Protein AF-A0A5K1D4S4-F1 (afdb_monomer)

Sequence (77 aa):
QKFVKLIDRYDHGEISWEKFSSKVKEIHENRLGAPYARQPSSSPRFEESFYANPYPGCICDDKPQSKPGTGSAWISR

Foldseek 3Di:
DPLVVLVVCVVVVVDDPVRSVVVVCVVCVVVDPDDDPDDDDPDDPPDDCPDPPVPPDDPDDDPDDPDDDDDDDPDDD

Mean predicted aligned error: 16.59 Å

pLDDT: mean 76.23, std 17.53, range [42.62, 97.81]

Organism: NCBI:txid210225

Structure (mmCIF, N/CA/C/O backbone):
data_AF-A0A5K1D4S4-F1
#
_entry.id   AF-A0A5K1D4S4-F1
#
loop_
_atom_site.group_PDB
_atom_site.id
_atom_site.type_symbol
_atom_site.label_atom_id
_atom_site.label_alt_id
_atom_site.label_comp_id
_atom_site.label_asym_id
_atom_site.label_entity_id
_atom_site.label_seq_id
_atom_site.pdbx_PDB_ins_code
_atom_site.Cartn_x
_atom_site.Cartn_y
_atom_site.Cartn_z
_atom_site.occupancy
_atom_site.B_iso_or_equiv
_atom_site.auth_seq_id
_atom_site.auth_comp_id
_atom_site.auth_asym_id
_atom_site.auth_atom_id
_atom_site.pdbx_PDB_model_num
ATOM 1 N N . GLN A 1 1 ? -0.194 -7.579 13.519 1.00 62.16 1 GLN A N 1
ATOM 2 C CA . GLN A 1 1 ? -1.575 -7.666 12.980 1.00 62.16 1 GLN A CA 1
ATOM 3 C C . GLN A 1 1 ? -1.506 -8.022 11.497 1.00 62.16 1 GLN A C 1
ATOM 5 O O . GLN A 1 1 ? -0.600 -7.542 10.833 1.00 62.16 1 GLN A O 1
ATOM 10 N N . LYS A 1 2 ? -2.413 -8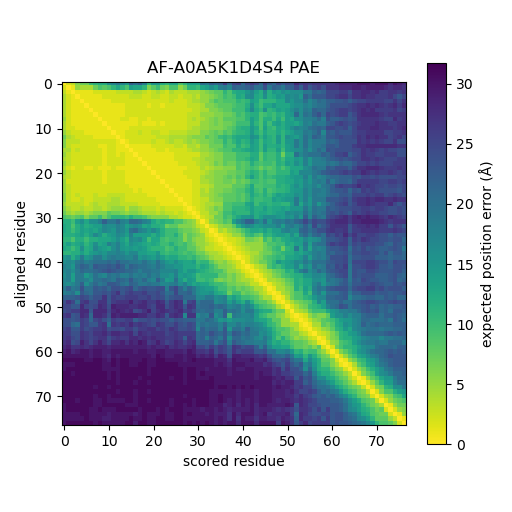.862 10.972 1.00 81.88 2 LYS A N 1
ATOM 11 C CA . LYS A 1 2 ? -2.529 -9.100 9.518 1.00 81.88 2 LYS A CA 1
ATOM 12 C C . LYS A 1 2 ? -3.332 -7.943 8.914 1.00 81.88 2 LYS A C 1
ATOM 14 O O . LYS A 1 2 ? -4.468 -7.759 9.335 1.00 81.88 2 LYS A O 1
ATOM 19 N N . PHE A 1 3 ? -2.760 -7.195 7.967 1.00 90.62 3 PHE A N 1
ATOM 20 C CA . PHE A 1 3 ? -3.402 -6.042 7.309 1.00 90.62 3 PHE A CA 1
ATOM 21 C C . PHE A 1 3 ? -4.811 -6.363 6.779 1.00 90.62 3 PHE A C 1
ATOM 23 O O . PHE A 1 3 ? -5.729 -5.587 6.999 1.00 90.62 3 PHE A O 1
ATOM 30 N N . VAL A 1 4 ? -5.005 -7.560 6.216 1.00 93.81 4 VAL A N 1
ATOM 31 C CA . VAL A 1 4 ? -6.313 -8.051 5.738 1.00 93.81 4 VAL A CA 1
ATOM 32 C C . VAL A 1 4 ? -7.397 -7.967 6.820 1.00 93.81 4 VAL A C 1
ATOM 34 O O . VAL A 1 4 ? -8.449 -7.396 6.586 1.00 93.81 4 VAL A O 1
ATOM 37 N N . LYS A 1 5 ? -7.103 -8.385 8.059 1.00 94.88 5 LYS A N 1
ATOM 38 C CA . LYS A 1 5 ? -8.075 -8.309 9.164 1.00 94.88 5 LYS A CA 1
ATOM 39 C C . LYS A 1 5 ? -8.453 -6.875 9.543 1.00 94.88 5 LYS A C 1
ATOM 41 O O . LYS A 1 5 ? -9.462 -6.668 10.203 1.00 94.88 5 LYS A O 1
ATOM 46 N N . LEU A 1 6 ? -7.603 -5.894 9.241 1.00 95.75 6 LEU A N 1
ATOM 47 C CA . LEU A 1 6 ? -7.902 -4.485 9.495 1.00 95.75 6 LEU A CA 1
ATOM 48 C C . LEU A 1 6 ? -8.874 -3.940 8.439 1.00 95.75 6 LEU A C 1
ATOM 50 O O . LEU A 1 6 ? -9.732 -3.139 8.793 1.00 95.75 6 LEU A O 1
ATOM 54 N N . ILE A 1 7 ? -8.753 -4.408 7.191 1.00 96.38 7 ILE A N 1
ATOM 55 C CA . ILE A 1 7 ? -9.698 -4.115 6.105 1.00 96.38 7 ILE A CA 1
ATOM 56 C C . ILE A 1 7 ? -11.060 -4.703 6.447 1.00 96.38 7 ILE A C 1
ATOM 58 O O . ILE A 1 7 ? -12.021 -3.950 6.523 1.00 96.38 7 ILE A O 1
ATOM 62 N N . ASP A 1 8 ? -11.112 -5.997 6.785 1.00 97.25 8 ASP A N 1
ATOM 63 C CA . ASP A 1 8 ? -12.374 -6.671 7.109 1.00 97.25 8 ASP A CA 1
ATOM 64 C C . ASP A 1 8 ? -13.160 -5.893 8.178 1.00 97.25 8 ASP A C 1
ATOM 66 O O . ASP A 1 8 ? -14.362 -5.694 8.071 1.00 97.25 8 ASP A O 1
ATOM 70 N N . ARG A 1 9 ? -12.483 -5.398 9.219 1.00 96.50 9 ARG A N 1
ATOM 71 C CA . ARG A 1 9 ? -13.128 -4.644 10.307 1.00 96.50 9 ARG A CA 1
ATOM 72 C C . ARG A 1 9 ? -13.593 -3.251 9.895 1.00 96.50 9 ARG A C 1
ATOM 74 O O . ARG A 1 9 ? -14.560 -2.750 10.462 1.00 96.50 9 ARG A O 1
ATOM 81 N N . TYR A 1 10 ? -12.891 -2.611 8.965 1.00 97.31 10 TYR A N 1
ATOM 82 C CA . TYR A 1 10 ? -13.326 -1.334 8.407 1.00 97.31 10 TYR A CA 1
ATOM 83 C C . TYR A 1 10 ? -14.558 -1.523 7.517 1.00 97.31 10 TYR A C 1
ATOM 85 O O . TYR A 1 10 ? -15.531 -0.794 7.686 1.00 97.31 10 TYR A O 1
ATOM 93 N N . ASP A 1 11 ? -14.564 -2.556 6.672 1.00 97.56 11 ASP A N 1
ATOM 94 C CA . ASP A 1 11 ? -15.685 -2.876 5.781 1.00 97.56 11 ASP A CA 1
ATOM 95 C C . ASP A 1 11 ? -16.949 -3.273 6.559 1.00 97.56 11 ASP A C 1
ATOM 97 O O . ASP A 1 11 ? -18.056 -2.877 6.197 1.00 97.56 11 ASP A O 1
ATOM 101 N N . HIS A 1 12 ? -16.797 -3.982 7.683 1.00 97.50 12 HIS A N 1
ATOM 102 C CA . HIS A 1 12 ? -17.903 -4.264 8.608 1.00 97.50 12 HIS A CA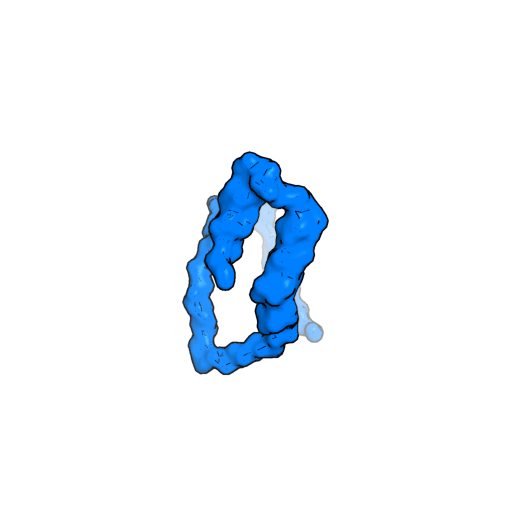 1
ATOM 103 C C . HIS A 1 12 ? -18.341 -3.044 9.446 1.00 97.50 12 HIS A C 1
ATOM 105 O O . HIS A 1 12 ? -19.272 -3.154 10.243 1.00 97.50 12 HIS A O 1
ATOM 111 N N . GLY A 1 13 ? -17.683 -1.887 9.308 1.00 96.94 13 GLY A N 1
ATOM 112 C CA . GLY A 1 13 ? -18.020 -0.662 10.039 1.00 96.94 13 GLY A CA 1
ATOM 113 C C . GLY A 1 13 ? -17.636 -0.673 11.525 1.00 96.94 13 GLY A C 1
ATOM 114 O O . GLY A 1 13 ? -18.092 0.180 12.283 1.00 96.94 13 GLY A O 1
ATOM 115 N N . GLU A 1 14 ? -16.790 -1.607 11.970 1.00 97.62 14 GLU A N 1
ATOM 116 C CA . GLU A 1 14 ? -16.374 -1.719 13.378 1.00 97.62 14 GLU A CA 1
ATOM 117 C C . GLU A 1 14 ? -15.387 -0.624 13.808 1.00 97.62 14 GLU A C 1
ATOM 119 O O . GLU A 1 14 ? -15.169 -0.396 15.003 1.00 97.62 14 GLU A O 1
ATOM 124 N N . ILE A 1 15 ? -14.710 0.004 12.846 1.00 97.12 15 ILE A N 1
ATOM 125 C CA . ILE A 1 15 ? -13.700 1.035 13.085 1.00 97.12 15 ILE A CA 1
ATOM 126 C C . ILE A 1 15 ? -13.918 2.226 12.158 1.00 97.12 15 ILE A C 1
ATOM 128 O O . ILE A 1 15 ? -14.293 2.069 11.001 1.00 97.12 15 ILE A O 1
ATOM 132 N N . SER A 1 16 ? -13.635 3.428 12.660 1.00 97.81 16 SER A N 1
ATOM 133 C CA . SER A 1 16 ? -13.694 4.640 11.846 1.00 97.81 16 SER A CA 1
ATOM 134 C C . SER A 1 16 ? -12.513 4.732 10.877 1.00 97.81 16 SER A C 1
ATOM 136 O O . SER A 1 16 ? -11.465 4.096 11.063 1.00 97.81 16 SER A O 1
ATOM 138 N N . TRP A 1 17 ? -12.664 5.588 9.869 1.00 97.44 17 TRP A N 1
ATOM 139 C CA . TRP A 1 17 ? -11.618 5.893 8.898 1.00 97.44 17 TRP A CA 1
ATOM 140 C C . TRP A 1 17 ? -10.320 6.394 9.552 1.00 97.44 17 TRP A C 1
ATOM 142 O O . TRP A 1 17 ? -9.218 5.993 9.169 1.00 97.44 17 TRP A O 1
ATOM 152 N N . GLU A 1 18 ? -10.419 7.226 10.587 1.00 97.75 18 GLU A N 1
ATOM 153 C CA . GLU A 1 18 ? -9.268 7.776 11.313 1.00 97.75 18 GLU A CA 1
ATOM 154 C C . GLU A 1 18 ? -8.477 6.657 11.997 1.00 97.75 18 GLU A C 1
ATOM 156 O O . GLU A 1 18 ? -7.244 6.619 11.949 1.00 97.75 18 GLU A O 1
ATOM 161 N N . LYS A 1 19 ? -9.188 5.696 12.599 1.00 96.56 19 LYS A N 1
ATOM 162 C CA . LYS A 1 19 ? -8.569 4.560 13.285 1.00 96.56 19 LYS A CA 1
ATOM 163 C C . LYS A 1 19 ? -7.955 3.569 12.303 1.00 96.56 19 LYS A C 1
ATOM 165 O O . LYS A 1 19 ? -6.854 3.076 12.555 1.00 96.56 19 LYS A O 1
ATOM 170 N N . PHE A 1 20 ? -8.638 3.309 11.189 1.00 96.62 20 PHE A N 1
ATOM 171 C CA . PHE A 1 20 ? -8.111 2.504 10.093 1.00 96.62 20 PHE A CA 1
ATOM 172 C C . PHE A 1 20 ? -6.825 3.125 9.534 1.00 96.62 20 PHE A C 1
ATOM 174 O O . PHE A 1 20 ? -5.766 2.504 9.598 1.00 96.62 20 PHE A O 1
ATOM 181 N N . SER A 1 21 ? -6.884 4.379 9.077 1.00 96.00 21 SER A N 1
ATOM 182 C CA . SER A 1 21 ? -5.754 5.065 8.437 1.00 96.00 21 SER A CA 1
ATOM 183 C C . SER A 1 21 ? -4.534 5.196 9.354 1.00 96.00 21 SER A C 1
ATOM 185 O O . SER A 1 21 ? -3.409 4.981 8.901 1.00 96.00 21 SER A O 1
ATOM 187 N N . SER A 1 22 ? -4.736 5.472 10.647 1.00 96.38 22 SER A N 1
ATOM 188 C CA . SER A 1 22 ? -3.656 5.490 11.642 1.00 96.38 22 SER A CA 1
ATOM 189 C C . SER A 1 22 ? -2.967 4.124 11.762 1.00 96.38 22 SER A C 1
ATOM 191 O O . SER A 1 22 ? -1.742 4.029 11.666 1.00 96.38 22 SER A O 1
ATOM 193 N N . LYS A 1 23 ? -3.747 3.037 11.848 1.00 95.19 23 LYS A N 1
ATOM 194 C CA . LYS A 1 23 ? -3.210 1.669 11.919 1.00 95.19 23 LYS A CA 1
ATOM 195 C C . LYS A 1 23 ? -2.504 1.239 10.635 1.00 95.19 23 LYS A C 1
ATOM 197 O O . LYS A 1 23 ? -1.488 0.554 10.708 1.00 95.19 23 LYS A O 1
ATOM 202 N N . VAL A 1 24 ? -2.998 1.648 9.466 1.00 93.69 24 VAL A N 1
ATOM 203 C CA . VAL A 1 24 ? -2.320 1.373 8.188 1.00 93.69 24 VAL A CA 1
ATOM 204 C C . VAL A 1 24 ? -0.947 2.041 8.140 1.00 93.69 24 VAL A C 1
ATOM 206 O O . VAL A 1 24 ? 0.014 1.386 7.731 1.00 93.69 24 VAL A O 1
ATOM 209 N N . LYS A 1 25 ? -0.844 3.301 8.582 1.00 92.38 25 LYS A N 1
ATOM 210 C CA . LYS A 1 25 ? 0.429 4.034 8.650 1.00 92.38 25 LYS A CA 1
ATOM 211 C C . LYS A 1 25 ? 1.421 3.360 9.598 1.00 92.38 25 LYS A C 1
ATOM 213 O O . LYS A 1 25 ? 2.552 3.132 9.196 1.00 92.38 25 LYS A O 1
ATOM 218 N N . GLU A 1 26 ? 0.976 2.961 10.790 1.00 92.88 26 GLU A N 1
ATOM 219 C CA . GLU A 1 26 ? 1.795 2.233 11.777 1.00 92.88 26 GLU A CA 1
ATOM 220 C C . GLU A 1 26 ? 2.336 0.907 11.209 1.00 92.88 26 GLU A C 1
ATOM 222 O O . GLU A 1 26 ? 3.519 0.603 11.325 1.00 92.88 26 GLU A O 1
ATOM 227 N N . ILE A 1 27 ? 1.496 0.128 10.516 1.00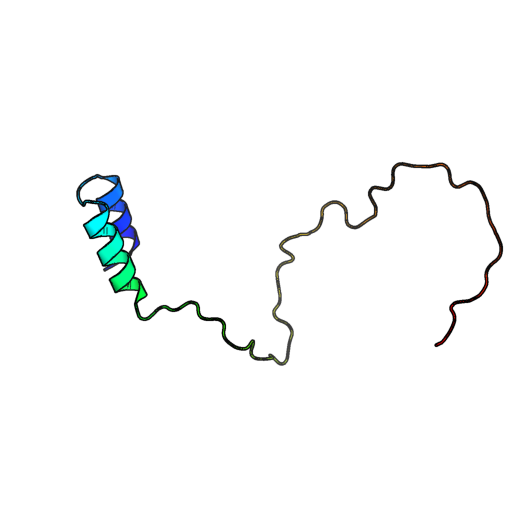 91.44 27 ILE A N 1
ATOM 228 C CA . ILE A 1 27 ? 1.911 -1.152 9.911 1.00 91.44 27 ILE A CA 1
ATOM 229 C C . ILE A 1 27 ? 2.977 -0.955 8.817 1.00 91.44 27 ILE A C 1
ATOM 231 O O . ILE A 1 27 ? 3.818 -1.833 8.617 1.00 91.44 27 ILE A O 1
ATOM 235 N N . HIS A 1 28 ? 2.939 0.169 8.097 1.00 89.06 28 HIS A N 1
ATOM 236 C CA . HIS A 1 28 ? 3.818 0.444 6.955 1.00 89.06 28 HIS A CA 1
ATOM 237 C C . HIS A 1 28 ? 4.961 1.413 7.264 1.00 89.06 28 HIS A C 1
ATOM 239 O O . HIS A 1 28 ? 5.720 1.735 6.353 1.00 89.06 28 HIS A O 1
ATOM 245 N N . GLU A 1 29 ? 5.125 1.838 8.517 1.00 89.56 29 GLU A N 1
ATOM 246 C CA . GLU A 1 29 ? 6.104 2.855 8.920 1.00 89.56 29 GLU A CA 1
ATOM 247 C C . GLU A 1 29 ? 7.526 2.527 8.433 1.00 89.56 29 GLU A C 1
ATOM 249 O O . GLU A 1 29 ? 8.219 3.381 7.890 1.00 89.56 29 GLU A O 1
ATOM 254 N N . ASN A 1 30 ? 7.918 1.252 8.521 1.00 84.62 30 ASN A N 1
ATOM 255 C CA . ASN A 1 30 ? 9.243 0.770 8.118 1.00 84.62 30 ASN A CA 1
ATOM 256 C C . ASN A 1 30 ? 9.263 0.090 6.740 1.00 84.62 30 ASN A C 1
ATOM 258 O O . ASN A 1 30 ? 10.273 -0.487 6.339 1.00 84.62 30 ASN A O 1
ATOM 262 N N . ARG A 1 31 ? 8.145 0.121 6.006 1.00 81.00 31 ARG A N 1
ATOM 263 C CA . ARG A 1 31 ? 7.998 -0.525 4.694 1.00 81.00 31 ARG A CA 1
ATOM 264 C C . ARG A 1 31 ? 7.944 0.531 3.597 1.00 81.00 31 ARG A C 1
ATOM 266 O O . ARG A 1 31 ? 7.000 0.599 2.813 1.00 81.00 31 ARG A O 1
ATOM 273 N N . LEU A 1 32 ? 8.971 1.371 3.562 1.00 68.00 32 LEU A N 1
ATOM 274 C CA . LEU A 1 32 ? 9.122 2.385 2.532 1.00 68.00 32 LEU A CA 1
ATOM 275 C C . LEU A 1 32 ? 9.487 1.689 1.218 1.00 68.00 32 LEU A C 1
ATOM 27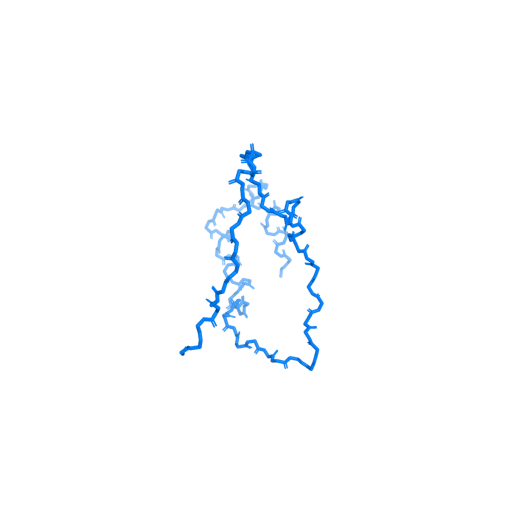7 O O . LEU A 1 32 ? 10.585 1.157 1.068 1.00 68.00 32 LEU A O 1
ATOM 281 N N . GLY A 1 33 ? 8.565 1.707 0.252 1.00 74.94 33 GLY A N 1
ATOM 282 C CA . GLY A 1 33 ? 8.836 1.385 -1.153 1.00 74.94 33 GLY A CA 1
ATOM 283 C C . GLY A 1 33 ? 9.682 2.477 -1.807 1.00 74.94 33 GLY A C 1
ATOM 284 O O . GLY A 1 33 ? 9.286 3.046 -2.821 1.00 74.94 33 GLY A O 1
ATOM 285 N N . ALA A 1 34 ? 10.795 2.839 -1.169 1.00 74.56 34 ALA A N 1
ATOM 286 C CA . ALA A 1 34 ? 11.658 3.903 -1.629 1.00 74.56 34 ALA A CA 1
ATOM 287 C C . ALA A 1 34 ? 12.315 3.495 -2.954 1.00 74.56 34 ALA A C 1
ATOM 289 O O . ALA A 1 34 ? 12.650 2.317 -3.140 1.00 74.56 34 ALA A O 1
ATOM 290 N N . PRO A 1 35 ? 12.538 4.454 -3.867 1.00 77.75 35 PRO A N 1
ATOM 291 C CA . PRO A 1 35 ? 13.401 4.225 -5.008 1.00 77.75 35 PRO A CA 1
ATOM 292 C C . PRO A 1 35 ? 14.755 3.732 -4.501 1.00 77.75 35 PRO A C 1
ATOM 294 O O . PRO A 1 35 ? 15.436 4.419 -3.743 1.00 77.75 35 PRO A O 1
ATOM 297 N N . TYR A 1 36 ? 15.139 2.531 -4.907 1.00 77.94 36 TYR A N 1
ATOM 298 C CA . TYR A 1 36 ? 16.478 2.014 -4.687 1.00 77.94 36 TYR A CA 1
ATOM 299 C C . TYR A 1 36 ? 17.166 1.873 -6.038 1.00 77.94 36 TYR A C 1
ATOM 301 O O . TYR A 1 36 ? 16.523 1.611 -7.061 1.00 77.94 36 TYR A O 1
ATOM 309 N N . ALA A 1 37 ? 18.483 2.070 -6.053 1.00 83.69 37 ALA A N 1
ATOM 310 C CA . ALA A 1 37 ? 19.262 1.855 -7.259 1.00 83.69 37 ALA A CA 1
ATOM 311 C C . ALA A 1 37 ? 19.089 0.400 -7.708 1.00 83.69 37 ALA A C 1
ATOM 313 O O . ALA A 1 37 ? 19.312 -0.533 -6.929 1.00 83.69 37 ALA A O 1
ATOM 314 N N . ARG A 1 38 ? 18.684 0.206 -8.967 1.00 82.69 38 ARG A N 1
ATOM 315 C CA . ARG A 1 38 ? 18.598 -1.131 -9.557 1.00 82.69 38 ARG A CA 1
ATOM 316 C C . ARG A 1 38 ? 19.982 -1.773 -9.473 1.00 82.69 38 ARG A C 1
ATOM 318 O O . ARG A 1 38 ? 20.943 -1.223 -9.999 1.00 82.69 38 ARG A O 1
ATOM 325 N N . GLN A 1 39 ? 20.078 -2.918 -8.805 1.00 80.56 39 GLN A N 1
ATOM 326 C CA . GLN A 1 39 ? 21.309 -3.698 -8.790 1.00 80.56 39 GLN A CA 1
ATOM 327 C C . GLN A 1 39 ? 21.424 -4.425 -10.136 1.00 80.56 39 GLN A C 1
ATOM 329 O O . GLN A 1 39 ? 20.497 -5.163 -10.486 1.00 80.56 39 GLN A O 1
ATOM 334 N N . PRO A 1 40 ? 22.499 -4.209 -10.910 1.00 80.25 40 PRO A N 1
ATOM 335 C CA . PRO A 1 40 ? 22.730 -4.985 -12.117 1.00 80.25 40 PRO A CA 1
ATOM 336 C C . PRO A 1 40 ? 22.937 -6.455 -11.735 1.00 80.25 40 PRO A C 1
ATOM 338 O O . PRO A 1 40 ? 23.772 -6.777 -10.893 1.00 80.25 40 PRO A O 1
ATOM 341 N N . SER A 1 41 ? 22.159 -7.350 -12.337 1.00 79.81 41 SER A N 1
ATOM 342 C CA . SER A 1 41 ? 22.394 -8.794 -12.285 1.00 79.81 41 SER A CA 1
ATOM 343 C C . SER A 1 41 ? 23.182 -9.242 -13.516 1.00 79.81 41 SER A C 1
ATOM 345 O O . SER A 1 41 ? 23.156 -8.580 -14.552 1.00 79.81 41 SER A O 1
ATOM 347 N N . SER A 1 42 ? 23.888 -10.371 -13.411 1.00 82.62 42 SER A N 1
ATOM 348 C CA . SER A 1 42 ? 24.651 -10.948 -14.529 1.00 82.62 42 SER A CA 1
ATOM 349 C C . SER A 1 42 ? 23.768 -11.306 -15.727 1.00 82.62 42 SER A C 1
ATOM 351 O O . SER A 1 42 ? 24.209 -11.215 -16.868 1.00 82.62 42 SER A O 1
ATOM 353 N N . SER A 1 43 ? 22.516 -11.683 -15.471 1.00 79.88 43 SER A N 1
ATOM 354 C CA . SER A 1 43 ? 21.479 -11.883 -16.475 1.00 79.88 43 SER A CA 1
ATOM 355 C C . SER A 1 43 ? 20.389 -10.817 -16.342 1.00 79.88 43 SER A C 1
ATOM 357 O O . SER A 1 43 ? 20.062 -10.413 -15.221 1.00 79.88 43 SER A O 1
ATOM 359 N N . PRO A 1 44 ? 19.777 -10.366 -17.451 1.00 79.31 44 PRO A N 1
ATOM 360 C CA . PRO A 1 44 ? 18.530 -9.614 -17.386 1.00 79.31 44 PRO A CA 1
ATOM 361 C C . PRO A 1 44 ? 17.491 -10.400 -16.579 1.00 79.31 44 PRO A C 1
ATOM 363 O O . PRO A 1 44 ? 17.430 -11.629 -16.669 1.00 79.31 44 PRO A O 1
ATOM 366 N N . ARG A 1 45 ? 16.658 -9.710 -15.792 1.00 72.31 45 ARG A N 1
ATOM 367 C CA . ARG A 1 45 ? 15.479 -10.369 -15.219 1.00 72.31 45 ARG A CA 1
ATOM 368 C C . ARG A 1 45 ? 14.618 -10.885 -16.367 1.00 72.31 45 ARG A C 1
ATOM 370 O O . ARG A 1 45 ? 14.394 -10.167 -17.336 1.00 72.31 45 ARG A O 1
ATOM 377 N N . PHE A 1 46 ? 14.138 -12.116 -16.237 1.00 74.25 46 PHE A N 1
ATOM 378 C CA . PHE A 1 46 ? 13.113 -12.629 -17.129 1.00 74.25 46 PHE A CA 1
ATOM 379 C C . PHE A 1 46 ? 11.812 -11.895 -16.795 1.00 74.25 46 PHE A C 1
ATOM 381 O O . PHE A 1 46 ? 11.175 -12.175 -15.782 1.00 74.25 46 PHE A O 1
ATOM 388 N N . GLU A 1 47 ? 11.496 -10.868 -17.576 1.00 70.19 47 GLU A N 1
ATOM 389 C CA . GLU A 1 47 ? 10.233 -10.150 -17.485 1.00 70.19 47 GLU A CA 1
ATOM 390 C C . GLU A 1 47 ? 9.244 -10.852 -18.414 1.00 70.19 47 GLU A C 1
ATOM 392 O O . GLU A 1 47 ? 9.474 -10.961 -19.621 1.00 70.19 47 GLU A O 1
ATOM 397 N N . GLU A 1 48 ? 8.156 -11.373 -17.849 1.00 70.19 48 GLU A N 1
ATOM 398 C CA . GLU A 1 48 ? 7.015 -11.783 -18.660 1.00 70.19 48 GLU A CA 1
ATOM 399 C C . GLU A 1 48 ? 6.547 -10.539 -19.415 1.00 70.19 48 GLU A C 1
ATOM 401 O O . GLU A 1 48 ? 6.292 -9.501 -18.803 1.00 70.19 48 GLU A O 1
ATOM 406 N N . SER A 1 49 ? 6.506 -10.599 -20.748 1.00 68.25 49 SER A N 1
ATOM 407 C CA . SER A 1 49 ? 6.107 -9.450 -21.562 1.00 68.25 49 SER A CA 1
AT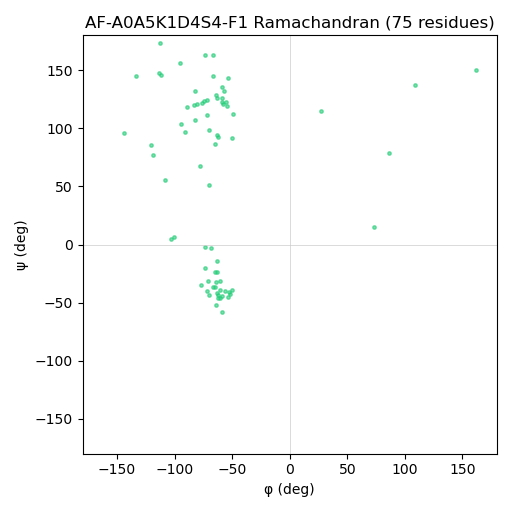OM 408 C C . SER A 1 49 ? 4.656 -9.087 -21.249 1.00 68.25 49 SER A C 1
ATOM 410 O O . SER A 1 49 ? 3.727 -9.652 -21.817 1.00 68.25 49 SER A O 1
ATOM 412 N N . PHE A 1 50 ? 4.469 -8.141 -20.325 1.00 63.88 50 PHE A N 1
ATOM 413 C CA . PHE A 1 50 ? 3.158 -7.713 -19.827 1.00 63.88 50 PHE A CA 1
ATOM 414 C C . PHE A 1 50 ? 2.300 -7.084 -20.934 1.00 63.88 50 PHE A C 1
ATOM 416 O O . PHE A 1 50 ? 1.075 -7.117 -20.888 1.00 63.88 50 PHE A O 1
ATOM 423 N N . TYR A 1 51 ? 2.958 -6.567 -21.972 1.00 66.44 51 TYR A N 1
ATOM 424 C CA . TYR A 1 51 ? 2.338 -6.138 -23.212 1.00 66.44 51 TYR A CA 1
ATOM 425 C C . TYR A 1 51 ? 2.934 -6.943 -24.362 1.00 66.44 51 TYR A C 1
ATOM 427 O O . TYR A 1 51 ? 3.843 -6.484 -25.054 1.00 66.44 51 TYR A O 1
ATOM 435 N N . ALA A 1 52 ? 2.388 -8.130 -24.623 1.00 69.31 52 ALA A N 1
ATOM 436 C CA . ALA A 1 52 ? 2.325 -8.581 -26.005 1.00 69.31 52 ALA A CA 1
ATOM 437 C C . ALA A 1 52 ? 1.396 -7.590 -26.709 1.00 69.31 52 ALA A C 1
ATOM 439 O O . ALA A 1 52 ? 0.182 -7.776 -26.701 1.00 69.31 52 ALA A O 1
ATOM 440 N N . ASN A 1 53 ? 1.952 -6.469 -27.187 1.00 64.94 53 ASN A N 1
ATOM 441 C CA . ASN A 1 53 ? 1.203 -5.498 -27.970 1.00 64.94 53 ASN A CA 1
ATOM 442 C C . ASN A 1 53 ? 0.471 -6.300 -29.057 1.00 64.94 53 ASN A C 1
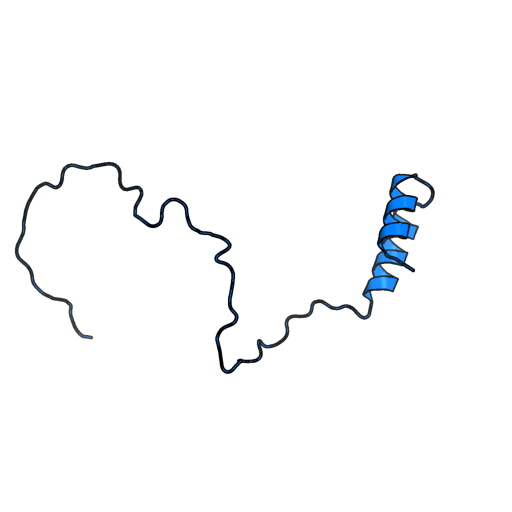ATOM 444 O O . ASN A 1 53 ? 1.153 -6.887 -29.900 1.00 64.94 53 ASN A O 1
ATOM 448 N N . PRO A 1 54 ? -0.873 -6.383 -29.024 1.00 71.69 54 PRO A N 1
ATOM 449 C CA . PRO A 1 54 ? -1.619 -7.242 -29.940 1.00 71.69 54 PRO A CA 1
ATOM 450 C C . PRO A 1 54 ? -1.444 -6.804 -31.398 1.00 71.69 54 PRO A C 1
ATOM 452 O O . PRO A 1 54 ? -1.715 -7.578 -32.313 1.00 71.69 54 PRO A O 1
ATOM 455 N N . TYR A 1 55 ? -0.922 -5.594 -31.610 1.00 72.25 55 TYR A N 1
ATOM 456 C CA . TYR A 1 55 ? -0.526 -5.061 -32.901 1.00 72.25 55 TYR A CA 1
ATOM 457 C C . TYR A 1 55 ? 0.975 -4.745 -32.889 1.00 72.25 55 TYR A C 1
ATOM 459 O O . TYR A 1 55 ? 1.360 -3.581 -32.781 1.00 72.25 55 TYR A O 1
ATOM 467 N N . PRO A 1 56 ? 1.861 -5.752 -33.006 1.00 66.31 56 PRO A N 1
ATOM 468 C CA . PRO A 1 56 ? 3.306 -5.519 -33.041 1.00 66.31 56 PRO A CA 1
ATOM 469 C C . PRO A 1 56 ? 3.775 -4.792 -34.322 1.00 66.31 56 PRO A C 1
ATOM 471 O O . PRO A 1 56 ? 4.960 -4.492 -34.449 1.00 66.31 56 PRO A O 1
ATOM 474 N N . GLY A 1 57 ? 2.867 -4.503 -35.266 1.00 68.38 57 GLY A N 1
ATOM 475 C CA . GLY A 1 57 ? 3.111 -3.740 -36.495 1.00 68.38 57 GLY A CA 1
ATOM 476 C C . GLY A 1 57 ? 2.399 -2.378 -36.525 1.00 68.38 57 GLY A C 1
ATOM 477 O O . GLY A 1 57 ? 1.593 -2.063 -35.653 1.00 68.38 57 GLY A O 1
ATOM 478 N N . CYS A 1 58 ? 2.684 -1.559 -37.546 1.00 70.69 58 CYS A N 1
ATOM 479 C CA . CYS A 1 58 ? 1.950 -0.308 -37.773 1.00 70.69 58 CYS A CA 1
ATOM 480 C C . CYS A 1 58 ? 0.480 -0.606 -38.099 1.00 70.69 58 CYS A C 1
ATOM 482 O O . CYS A 1 58 ? 0.208 -1.352 -39.038 1.00 70.69 58 CYS A O 1
ATOM 484 N N . ILE A 1 59 ? -0.458 0.043 -37.403 1.00 69.50 59 ILE A N 1
ATOM 485 C CA . ILE A 1 59 ? -1.861 0.154 -37.832 1.00 69.50 59 ILE A CA 1
ATOM 486 C C . ILE A 1 59 ? -1.912 1.227 -38.927 1.00 69.50 59 ILE A C 1
ATOM 488 O O . ILE A 1 59 ? -2.355 2.354 -38.726 1.00 69.50 59 ILE A O 1
ATOM 492 N N . CYS A 1 60 ? -1.302 0.916 -40.062 1.00 71.12 60 CYS A N 1
ATOM 493 C CA . CYS A 1 60 ? -1.312 1.761 -41.236 1.00 71.12 60 CYS A CA 1
ATOM 494 C C . CYS A 1 60 ? -2.469 1.253 -42.10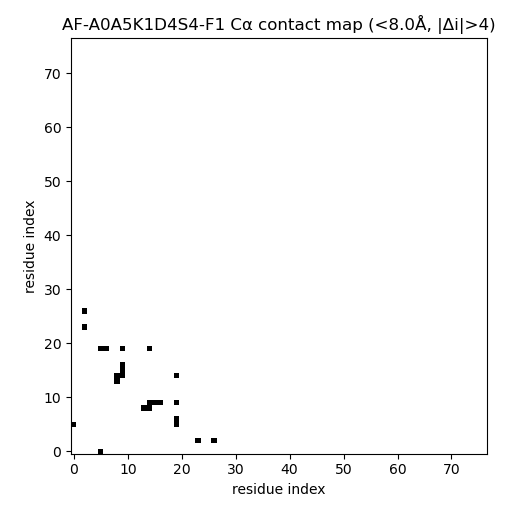6 1.00 71.12 60 CYS A C 1
ATOM 496 O O . CYS A 1 60 ? -2.328 0.199 -42.719 1.00 71.12 60 CYS A O 1
ATOM 498 N N . ASP A 1 61 ? -3.605 1.959 -42.137 1.00 68.69 61 ASP A N 1
ATOM 499 C CA . ASP A 1 61 ? -4.668 1.661 -43.107 1.00 68.69 61 ASP A CA 1
ATOM 500 C C . ASP A 1 61 ? -4.075 1.745 -44.515 1.00 68.69 61 ASP A C 1
ATOM 502 O O . ASP A 1 61 ? -3.363 2.708 -44.824 1.00 68.69 61 ASP A O 1
ATOM 506 N N . ASP A 1 62 ? -4.348 0.734 -45.342 1.00 61.50 62 ASP A N 1
ATOM 507 C CA . ASP A 1 62 ? -3.842 0.590 -46.705 1.00 61.50 62 ASP A CA 1
ATOM 508 C C . ASP A 1 62 ? -4.058 1.871 -47.524 1.00 61.50 62 ASP A C 1
ATOM 510 O O . ASP A 1 62 ? -5.072 2.066 -48.198 1.00 61.50 62 ASP A O 1
ATOM 514 N N . LYS A 1 63 ? -3.068 2.765 -47.517 1.00 61.59 63 LYS A N 1
ATOM 515 C CA . LYS A 1 63 ? -2.913 3.746 -48.582 1.00 61.59 63 LYS A CA 1
ATOM 516 C C . LYS A 1 63 ? -2.166 3.026 -49.697 1.00 61.59 63 LYS A C 1
ATOM 518 O O . LYS A 1 63 ? -1.057 2.547 -49.448 1.00 61.59 63 LYS A O 1
ATOM 523 N N . PRO A 1 64 ? -2.744 2.909 -50.905 1.00 48.53 64 PRO A N 1
ATOM 524 C CA . PRO A 1 64 ? -2.125 2.154 -51.980 1.00 48.53 64 PRO A CA 1
ATOM 525 C C . PRO A 1 64 ? -0.717 2.695 -52.228 1.00 48.53 64 PRO A C 1
ATOM 527 O O . PRO A 1 64 ? -0.532 3.887 -52.482 1.00 48.53 64 PRO A O 1
ATOM 530 N N . GLN A 1 65 ? 0.277 1.810 -52.118 1.00 54.56 65 GLN A N 1
ATOM 531 C CA . GLN A 1 65 ? 1.676 2.114 -52.392 1.00 54.56 65 GLN A CA 1
ATOM 532 C C . GLN A 1 65 ? 1.825 2.519 -53.860 1.00 54.56 65 GLN A C 1
ATOM 534 O O . GLN A 1 65 ? 2.017 1.686 -54.746 1.00 54.56 65 GLN A O 1
ATOM 539 N N . SER A 1 66 ? 1.752 3.818 -54.139 1.00 47.41 66 SER A N 1
ATOM 540 C CA . SER A 1 66 ? 2.148 4.353 -55.431 1.00 47.41 66 SER A CA 1
ATOM 541 C C . SER A 1 66 ? 3.626 4.741 -55.404 1.00 47.41 66 SER A C 1
ATOM 543 O O . SER A 1 66 ? 3.985 5.864 -55.059 1.00 47.41 66 SER A O 1
ATOM 545 N N . LYS A 1 67 ? 4.418 3.789 -55.906 1.00 44.59 67 LYS A N 1
ATOM 546 C CA . LYS A 1 67 ? 5.543 3.944 -56.846 1.00 44.59 67 LYS A CA 1
ATOM 547 C C . LYS A 1 67 ? 6.972 3.743 -56.310 1.00 44.59 67 LYS A C 1
ATOM 549 O O . LYS A 1 67 ? 7.324 4.250 -55.250 1.00 44.59 67 LYS A O 1
ATOM 554 N N . PRO A 1 68 ? 7.807 3.029 -57.097 1.00 51.41 68 PRO A N 1
ATOM 555 C CA . PRO A 1 68 ? 9.200 2.750 -56.789 1.00 51.41 68 PRO A CA 1
ATOM 556 C C . PRO A 1 68 ? 10.071 3.947 -57.186 1.00 51.41 68 PRO A C 1
ATOM 558 O O . PRO A 1 68 ? 9.962 4.463 -58.298 1.00 51.41 68 PRO A O 1
ATOM 561 N N . GLY A 1 69 ? 10.955 4.372 -56.288 1.00 42.62 69 GLY A N 1
ATOM 562 C CA . GLY A 1 69 ? 11.904 5.454 -56.535 1.00 42.62 69 GLY A CA 1
ATOM 563 C C . GLY A 1 69 ? 13.230 5.169 -55.844 1.00 42.62 69 GLY A C 1
ATOM 564 O O . GLY A 1 69 ? 13.359 5.389 -54.650 1.00 42.62 69 GLY A O 1
ATOM 565 N N . THR A 1 70 ? 14.158 4.605 -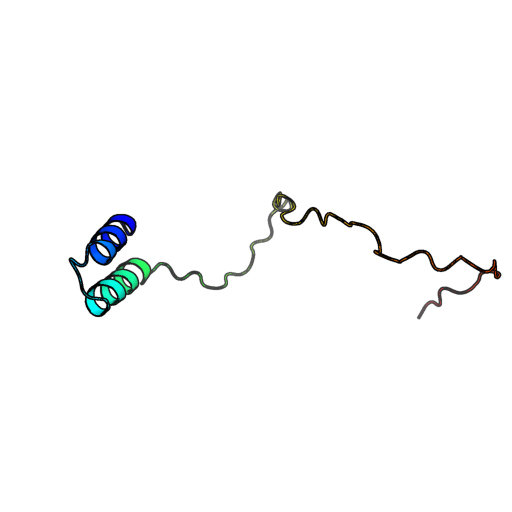56.620 1.00 45.31 70 THR A N 1
ATOM 566 C CA . THR A 1 70 ? 15.622 4.800 -56.597 1.00 45.31 70 THR A CA 1
ATOM 567 C C . THR A 1 70 ? 16.274 5.207 -55.269 1.00 45.31 70 THR A C 1
ATOM 569 O O . THR A 1 70 ? 16.091 6.319 -54.783 1.00 45.31 70 THR A O 1
ATOM 572 N N . GLY A 1 71 ? 17.113 4.315 -54.734 1.00 47.66 71 GLY A N 1
ATOM 573 C CA . GLY A 1 71 ? 17.831 4.520 -53.480 1.00 47.66 71 GLY A CA 1
ATOM 574 C C . GLY A 1 71 ? 18.882 5.629 -53.489 1.00 47.66 71 GLY A C 1
ATOM 575 O O . GLY A 1 71 ? 19.349 6.059 -54.539 1.00 47.66 71 GLY A O 1
ATOM 576 N N . SER A 1 72 ? 19.264 6.048 -52.281 1.00 46.22 72 SER A N 1
ATOM 577 C CA . SER A 1 72 ? 20.611 6.443 -51.832 1.00 46.22 72 SER A CA 1
ATOM 578 C C . SER A 1 72 ? 20.526 7.270 -50.539 1.00 46.22 72 SER A C 1
ATOM 580 O O . SER A 1 72 ? 19.562 7.992 -50.314 1.00 46.22 72 SER A O 1
ATOM 582 N N . ALA A 1 73 ? 21.589 7.159 -49.732 1.00 49.59 73 ALA A N 1
ATOM 583 C CA . ALA A 1 73 ? 22.014 8.067 -48.661 1.00 49.59 73 ALA A CA 1
ATOM 584 C C . ALA A 1 73 ? 21.408 7.888 -47.252 1.00 49.59 73 ALA A C 1
ATOM 586 O O . ALA A 1 73 ? 20.639 8.717 -46.775 1.00 49.59 73 ALA A O 1
ATOM 587 N N . TRP A 1 74 ? 21.910 6.894 -46.505 1.00 47.56 74 TRP A N 1
ATOM 588 C CA . TRP A 1 74 ? 22.084 7.084 -45.059 1.00 47.56 74 TRP A CA 1
ATOM 589 C C . TRP A 1 74 ? 23.407 7.821 -44.833 1.00 47.56 74 TRP A C 1
ATOM 591 O O . TRP A 1 74 ? 24.491 7.292 -45.069 1.00 47.56 74 TRP A O 1
ATOM 601 N N . ILE A 1 75 ? 23.270 9.091 -44.467 1.00 50.91 75 ILE A N 1
ATOM 602 C CA . ILE A 1 75 ? 24.333 10.057 -44.198 1.00 50.91 75 ILE A CA 1
ATOM 603 C C . ILE A 1 75 ? 25.016 9.688 -42.878 1.00 50.91 75 ILE A C 1
ATOM 605 O O . ILE A 1 75 ? 24.363 9.619 -41.840 1.00 50.91 75 ILE A O 1
ATOM 609 N N . SER A 1 76 ? 26.334 9.492 -42.910 1.00 43.31 76 SER A N 1
ATOM 610 C CA . SER A 1 76 ? 27.171 9.591 -41.714 1.00 43.31 76 SER A CA 1
ATOM 611 C C . SER A 1 76 ? 27.336 11.061 -41.334 1.00 43.31 76 SER A C 1
ATOM 613 O O . SER A 1 76 ? 27.842 11.852 -42.136 1.00 43.31 76 SER A O 1
ATOM 615 N N . ARG A 1 77 ? 26.969 11.414 -40.103 1.00 44.88 77 ARG A N 1
ATOM 616 C CA . ARG A 1 77 ? 27.629 12.477 -39.346 1.00 44.88 77 ARG A CA 1
ATOM 617 C C . ARG A 1 77 ? 27.495 12.225 -37.856 1.00 44.88 77 ARG A C 1
ATOM 619 O O . ARG A 1 77 ? 26.39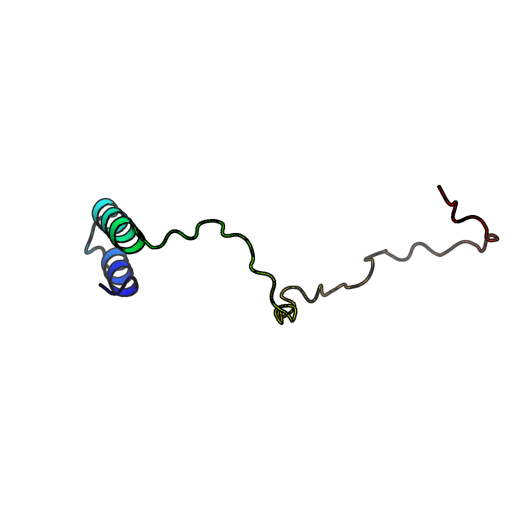8 11.795 -37.447 1.00 44.88 77 ARG A O 1
#

Radius of gyration: 27.54 Å; Cα contacts (8 Å, |Δi|>4): 12; chains: 1; bounding box: 46×25×70 Å

Secondary structure (DSSP, 8-state):
--HHHHHHHHHTTSS-HHHHHHHHHHHHTT------PPPPPSS------S---S--S--------------------

Solvent-accessible surface area (backbone atoms only — not comparable to full-atom values): 5596 Å² total; per-residue (Å²): 134,63,70,67,64,55,49,56,37,41,77,72,63,77,44,53,71,70,61,49,54,53,51,53,48,63,75,41,67,87,62,72,87,62,93,67,84,81,76,87,60,100,57,80,80,90,69,76,71,87,68,71,56,91,65,87,60,82,94,66,78,89,68,81,86,84,77,91,75,84,90,84,82,89,77,88,128